Protein AF-C1DH08-F1 (afdb_monomer_lite)

InterPro domains:
  IPR017896 4Fe-4S ferredoxin-type, iron-sulphur binding domain [PS51379] (18-47)

Sequence (51 aa):
MAMIVGRTRGGSEWIPQFITALSPQARVGCGRCYKVCPKQCHSHEAAAAAA

pLDDT: mean 80.51, std 11.73, range [43.62, 94.56]

Foldseek 3Di:
DDQDWDADPVRDIDGDDDDPDDDPVPPPVPCPCCVPDPVNPDDDDDDPPDD

Secondary structure (DSSP, 8-state):
-----EE-TTS-EE-PPPP----GGG-----HHHHH-TT------------

Structure (mmCIF, N/CA/C/O backbone):
data_AF-C1DH08-F1
#
_entry.id   AF-C1DH08-F1
#
loop_
_atom_site.group_PDB
_atom_site.id
_atom_site.type_symbol
_atom_site.label_atom_id
_atom_site.label_alt_id
_atom_site.label_comp_id
_atom_site.label_asym_id
_atom_site.label_entity_id
_atom_site.label_seq_id
_atom_site.pdbx_PDB_ins_code
_atom_site.Cartn_x
_atom_site.Cartn_y
_atom_site.Cartn_z
_atom_site.occupancy
_atom_site.B_iso_or_equiv
_atom_site.auth_seq_id
_atom_site.auth_comp_id
_atom_site.auth_asym_id
_atom_site.auth_atom_id
_atom_site.pdbx_PDB_model_num
ATOM 1 N N . MET A 1 1 ? 9.329 12.193 12.275 1.00 55.81 1 MET A N 1
ATOM 2 C CA . MET A 1 1 ? 8.268 11.309 11.747 1.00 55.81 1 MET A CA 1
ATOM 3 C C . MET A 1 1 ? 7.102 11.380 12.722 1.00 55.81 1 MET A C 1
ATOM 5 O O . MET A 1 1 ? 7.295 11.006 13.870 1.00 55.81 1 MET A O 1
ATOM 9 N N . ALA A 1 2 ? 5.963 11.958 12.340 1.00 66.88 2 ALA A N 1
ATOM 10 C CA . ALA A 1 2 ? 4.806 12.032 13.235 1.00 66.88 2 ALA A CA 1
ATOM 11 C C . ALA A 1 2 ? 4.099 10.669 13.280 1.00 66.88 2 ALA A C 1
ATOM 13 O O . ALA A 1 2 ? 3.847 10.078 12.229 1.00 66.88 2 ALA A O 1
ATOM 14 N N . MET A 1 3 ? 3.787 10.177 14.480 1.00 79.06 3 MET A N 1
ATOM 15 C CA . MET A 1 3 ? 2.948 8.992 14.657 1.00 79.06 3 MET A CA 1
ATOM 16 C C . MET A 1 3 ? 1.509 9.372 14.310 1.00 79.06 3 MET A C 1
ATOM 18 O O . MET A 1 3 ? 0.827 10.042 15.079 1.00 79.06 3 MET A O 1
ATOM 22 N N . ILE A 1 4 ? 1.072 8.997 13.112 1.00 86.62 4 ILE A N 1
ATOM 23 C CA . ILE A 1 4 ? -0.313 9.166 12.678 1.00 86.62 4 ILE A CA 1
ATOM 24 C C . ILE A 1 4 ? -1.165 8.072 13.311 1.00 86.62 4 ILE A C 1
ATOM 26 O O . ILE A 1 4 ? -0.921 6.889 13.099 1.00 86.62 4 ILE A O 1
ATOM 30 N N . VAL A 1 5 ? -2.164 8.480 14.087 1.00 90.19 5 VAL A N 1
ATOM 31 C CA . VAL A 1 5 ? -3.132 7.587 14.725 1.00 90.19 5 VAL A CA 1
ATOM 32 C C . VAL A 1 5 ? -4.473 7.750 14.017 1.00 90.19 5 VAL A C 1
ATOM 34 O O . VAL A 1 5 ? -5.014 8.853 13.937 1.00 90.19 5 VAL A O 1
ATOM 37 N N . GLY A 1 6 ? -4.988 6.656 13.459 1.00 88.94 6 GLY A N 1
ATOM 38 C CA . GLY A 1 6 ? -6.308 6.587 12.839 1.00 88.94 6 GLY A CA 1
ATOM 39 C C . GLY A 1 6 ? -7.320 5.859 13.724 1.00 88.94 6 GLY A C 1
ATOM 40 O O . GLY A 1 6 ? -6.972 5.237 14.725 1.00 88.94 6 GLY A O 1
ATOM 41 N N . ARG A 1 7 ? -8.595 5.895 13.325 1.00 92.88 7 ARG A N 1
ATOM 42 C CA . ARG A 1 7 ? -9.655 5.061 13.909 1.00 92.88 7 ARG A CA 1
ATOM 43 C C . ARG A 1 7 ? -10.181 4.096 12.856 1.00 92.88 7 ARG A C 1
ATOM 45 O O . ARG A 1 7 ? -10.459 4.495 11.727 1.00 92.88 7 ARG A O 1
ATOM 52 N N . THR A 1 8 ? -10.317 2.828 13.224 1.00 90.38 8 THR A N 1
ATOM 53 C CA . THR A 1 8 ? -10.977 1.824 12.380 1.00 90.38 8 THR A CA 1
ATOM 54 C C . THR A 1 8 ? -12.475 2.114 12.263 1.00 90.38 8 THR A C 1
ATOM 56 O O . THR A 1 8 ? -13.038 2.895 13.031 1.00 90.38 8 THR A O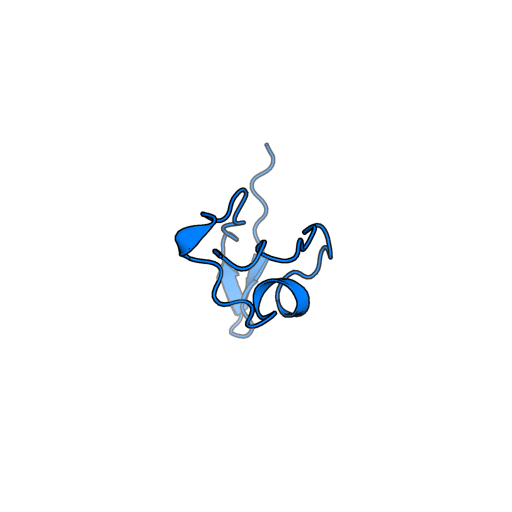 1
ATOM 59 N N . ARG A 1 9 ? -13.162 1.424 11.343 1.00 90.56 9 ARG A N 1
ATOM 60 C CA . ARG A 1 9 ? -14.629 1.498 11.218 1.00 90.56 9 ARG A CA 1
ATOM 61 C C . ARG A 1 9 ? -15.362 1.161 12.526 1.00 90.56 9 ARG A C 1
ATOM 63 O O . ARG A 1 9 ? -16.424 1.715 12.772 1.00 90.56 9 ARG A O 1
ATOM 70 N N . GLY A 1 10 ? -14.796 0.277 13.354 1.00 93.56 10 GLY A N 1
ATOM 71 C CA . GLY A 1 10 ? -15.333 -0.101 14.668 1.00 93.56 10 GLY A CA 1
ATOM 72 C C . GLY A 1 10 ? -14.979 0.872 15.797 1.00 93.56 10 GLY A C 1
ATOM 73 O O . GLY A 1 10 ? -15.301 0.615 16.949 1.00 93.56 10 GLY A O 1
ATOM 74 N N . GLY A 1 11 ? -14.299 1.980 15.492 1.00 92.62 11 GLY A N 1
ATOM 75 C CA . GLY A 1 11 ? -13.957 3.023 16.454 1.00 92.62 11 GLY A CA 1
ATOM 76 C C . GLY A 1 11 ? -12.657 2.799 17.228 1.00 92.62 11 GLY A C 1
ATOM 77 O O . GLY A 1 11 ? -12.195 3.762 17.840 1.00 92.62 11 GLY A O 1
ATOM 78 N N . SER A 1 12 ? -12.058 1.603 17.164 1.00 93.62 12 SER A N 1
ATOM 79 C CA . SER A 1 12 ? -10.768 1.278 17.790 1.00 93.62 12 SER A CA 1
ATOM 80 C C . SER A 1 12 ? -9.610 2.043 17.156 1.00 93.62 12 SER A C 1
ATOM 82 O O . SER A 1 12 ? -9.619 2.295 15.946 1.00 93.62 12 SER A O 1
ATOM 84 N N . GLU A 1 13 ? -8.609 2.366 17.970 1.00 94.56 13 GLU A N 1
ATOM 85 C CA . GLU A 1 13 ? -7.369 3.001 17.534 1.00 94.56 13 GLU A CA 1
ATOM 86 C C . GLU A 1 13 ? -6.569 2.090 16.592 1.00 94.56 13 GLU A C 1
ATOM 88 O O . GLU A 1 13 ? -6.483 0.879 16.799 1.00 94.56 13 GLU A O 1
ATOM 93 N N . TRP A 1 14 ? -6.000 2.670 15.536 1.00 90.12 14 TRP A N 1
ATOM 94 C CA . TRP A 1 14 ? -5.193 1.955 14.555 1.00 90.12 14 TRP A CA 1
ATOM 95 C C . TRP A 1 14 ? -4.021 2.805 14.080 1.00 90.12 14 TRP A C 1
ATOM 97 O O . TRP A 1 14 ? -4.203 3.916 13.579 1.00 90.12 14 TRP A O 1
ATOM 107 N N . ILE A 1 15 ? -2.818 2.244 14.191 1.00 90.56 15 ILE A N 1
ATOM 108 C CA . ILE A 1 15 ? -1.600 2.829 13.637 1.00 90.56 15 ILE A CA 1
ATOM 109 C C . IL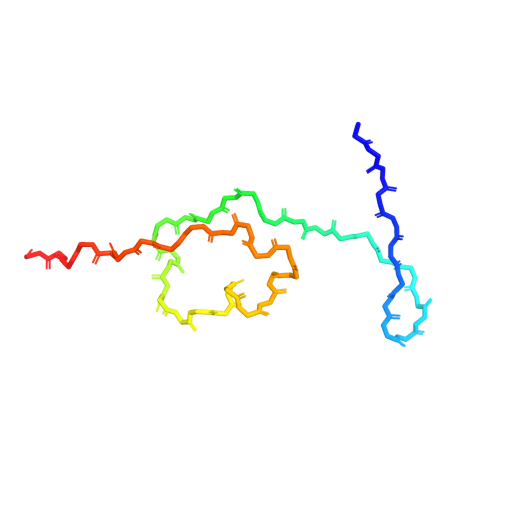E A 1 15 ? -1.383 2.219 12.243 1.00 90.56 15 ILE A C 1
ATOM 111 O O . ILE A 1 15 ? -1.110 1.018 12.138 1.00 90.56 15 ILE A O 1
ATOM 115 N N . PRO A 1 16 ? -1.521 3.004 11.162 1.00 86.44 16 PRO A N 1
ATOM 116 C CA . PRO A 1 16 ? -1.346 2.514 9.807 1.00 86.44 16 PRO A CA 1
ATOM 117 C C . PRO A 1 16 ? 0.103 2.112 9.527 1.00 86.44 16 PRO A C 1
ATOM 119 O O . PRO A 1 16 ? 1.039 2.876 9.761 1.00 86.44 16 PRO A O 1
ATOM 122 N N . GLN A 1 17 ? 0.272 0.930 8.941 1.00 85.00 17 GLN A N 1
ATOM 123 C CA . GLN A 1 17 ? 1.530 0.503 8.337 1.00 85.00 17 GLN A CA 1
ATOM 124 C C . GLN A 1 17 ? 1.448 0.743 6.830 1.00 85.00 17 GLN A C 1
ATOM 126 O O . GLN A 1 17 ? 0.587 0.180 6.152 1.00 85.00 17 GLN A O 1
ATOM 131 N N . PHE A 1 18 ? 2.328 1.593 6.303 1.00 82.44 18 PHE A N 1
ATOM 132 C CA . PHE A 1 18 ? 2.401 1.867 4.870 1.00 82.44 18 PHE A CA 1
ATOM 133 C C . PHE A 1 18 ? 3.524 1.059 4.248 1.00 82.44 18 PHE A C 1
ATOM 135 O O . PHE A 1 18 ? 4.655 1.071 4.731 1.00 82.44 18 PHE A O 1
ATOM 142 N N . ILE A 1 19 ? 3.213 0.391 3.143 1.00 81.50 19 ILE A N 1
ATOM 143 C CA . ILE A 1 19 ? 4.231 -0.275 2.347 1.00 81.50 19 ILE A CA 1
ATOM 144 C C . ILE A 1 19 ? 5.029 0.773 1.566 1.00 81.50 19 ILE A C 1
ATOM 146 O O . ILE A 1 19 ? 4.464 1.592 0.842 1.00 81.50 19 ILE A O 1
ATOM 150 N N . THR A 1 20 ? 6.346 0.766 1.740 1.00 83.19 20 THR A N 1
ATOM 151 C CA . THR A 1 20 ? 7.266 1.704 1.077 1.00 83.19 20 THR A CA 1
ATOM 152 C C . THR A 1 20 ? 7.879 1.117 -0.190 1.00 83.19 20 THR A C 1
ATOM 154 O O . THR A 1 20 ? 8.246 1.862 -1.092 1.00 83.19 20 THR A O 1
ATOM 157 N N . ALA A 1 21 ? 7.953 -0.212 -0.285 1.00 81.88 21 ALA A N 1
ATOM 158 C CA . ALA A 1 21 ? 8.453 -0.938 -1.442 1.00 81.88 21 ALA A CA 1
ATOM 159 C C . ALA A 1 21 ? 7.742 -2.290 -1.576 1.0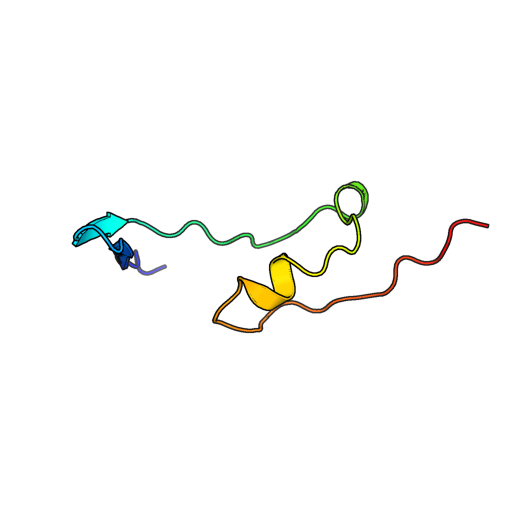0 81.88 21 ALA A C 1
ATOM 161 O O . ALA A 1 21 ? 7.384 -2.916 -0.578 1.00 81.88 21 ALA A O 1
ATOM 162 N N . LEU A 1 22 ? 7.558 -2.748 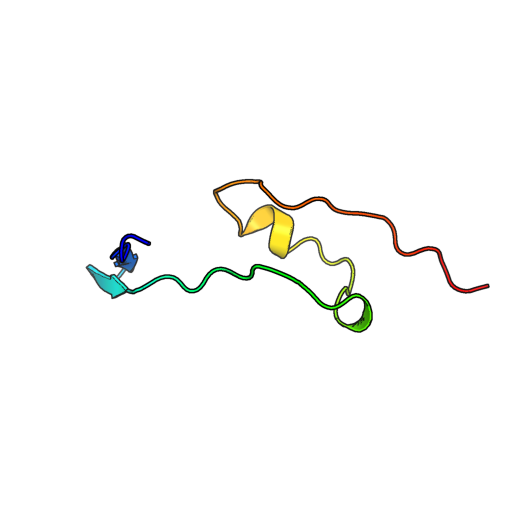-2.815 1.00 80.00 22 LEU A N 1
ATOM 163 C CA . LEU A 1 22 ? 7.006 -4.063 -3.136 1.00 80.00 22 LEU A CA 1
ATOM 164 C C . LEU A 1 22 ? 8.020 -4.827 -3.992 1.00 80.00 22 LEU A C 1
ATOM 166 O O . LEU A 1 22 ? 8.559 -4.267 -4.946 1.00 80.00 22 LEU A O 1
ATOM 170 N N . SER A 1 23 ? 8.283 -6.094 -3.666 1.00 81.12 23 SER A N 1
ATOM 171 C CA . SER A 1 23 ? 9.240 -6.899 -4.429 1.00 81.12 23 SER A CA 1
ATOM 172 C C . SER A 1 23 ? 8.708 -7.206 -5.836 1.00 81.12 23 SER A C 1
ATOM 174 O O . SER A 1 23 ? 7.523 -7.522 -5.990 1.00 81.12 23 SER A O 1
ATOM 176 N N . PRO A 1 24 ? 9.560 -7.164 -6.878 1.00 78.31 24 PRO A N 1
ATOM 177 C CA . PRO A 1 24 ? 9.146 -7.459 -8.245 1.00 78.31 24 PRO A CA 1
ATOM 178 C C . PRO A 1 24 ? 8.470 -8.819 -8.426 1.00 78.31 24 PRO A C 1
ATOM 180 O O . PRO A 1 24 ? 7.526 -8.924 -9.200 1.00 78.31 24 PRO A O 1
ATOM 183 N N . GLN A 1 25 ? 8.920 -9.831 -7.687 1.00 78.44 25 GLN A N 1
ATOM 184 C CA . GLN A 1 25 ? 8.458 -11.216 -7.775 1.00 78.44 25 GLN A CA 1
ATOM 185 C C . GLN A 1 25 ? 7.068 -11.416 -7.155 1.00 78.44 25 GLN A C 1
ATOM 187 O O . GLN A 1 25 ? 6.342 -12.318 -7.552 1.00 78.44 25 GLN A O 1
ATOM 192 N N . ALA A 1 26 ? 6.670 -10.560 -6.208 1.00 76.19 26 ALA A N 1
ATOM 193 C CA . ALA A 1 26 ? 5.337 -10.590 -5.605 1.00 76.19 26 ALA A CA 1
ATOM 194 C C . ALA A 1 26 ? 4.292 -9.808 -6.424 1.00 76.19 26 ALA A C 1
ATOM 196 O O . ALA A 1 26 ? 3.107 -9.784 -6.075 1.00 76.19 26 ALA A O 1
ATOM 197 N N . ARG A 1 27 ? 4.700 -9.144 -7.516 1.00 80.00 27 ARG A N 1
ATOM 198 C CA . ARG A 1 27 ? 3.787 -8.406 -8.394 1.00 80.00 27 ARG A CA 1
ATOM 199 C C . ARG A 1 27 ? 3.017 -9.369 -9.288 1.00 80.00 27 ARG A C 1
ATOM 201 O O . ARG A 1 27 ? 3.400 -9.641 -10.414 1.00 80.00 27 ARG A O 1
ATOM 208 N N . VAL A 1 28 ? 1.858 -9.801 -8.809 1.00 80.75 28 VAL A N 1
ATOM 209 C CA . VAL A 1 28 ? 0.894 -10.605 -9.583 1.00 80.75 28 VAL A CA 1
ATOM 210 C C . VAL A 1 28 ? 0.065 -9.786 -10.589 1.00 80.75 28 VAL A C 1
ATOM 212 O O . VAL A 1 28 ? -0.846 -10.314 -11.213 1.00 80.75 28 VAL A O 1
ATOM 215 N N . GLY A 1 29 ? 0.304 -8.473 -10.706 1.00 80.94 29 GLY A N 1
ATOM 216 C CA . GLY A 1 29 ? -0.408 -7.604 -11.655 1.00 80.94 29 GLY A CA 1
ATOM 217 C C . GLY A 1 29 ? -1.890 -7.337 -11.340 1.00 80.94 29 GLY A C 1
ATOM 218 O O . GLY A 1 29 ? -2.589 -6.753 -12.156 1.00 80.94 29 GLY A O 1
ATOM 219 N N . CYS A 1 30 ? -2.393 -7.706 -10.157 1.00 88.19 30 CYS A N 1
ATOM 220 C CA . CYS A 1 30 ? -3.829 -7.658 -9.833 1.00 88.19 30 CYS A CA 1
ATOM 221 C C . CYS A 1 30 ? -4.419 -6.255 -9.570 1.00 88.19 30 CYS A C 1
ATOM 223 O O . CYS A 1 30 ? -5.614 -6.132 -9.308 1.00 88.19 30 CYS A O 1
ATOM 225 N N . GLY A 1 31 ? -3.601 -5.197 -9.539 1.00 84.81 31 GLY A N 1
ATOM 226 C CA . GLY A 1 31 ? -4.063 -3.817 -9.323 1.00 84.81 31 GLY A CA 1
ATOM 227 C C . GLY A 1 31 ? -4.632 -3.503 -7.925 1.00 84.81 31 GLY A C 1
ATOM 228 O O . GLY A 1 31 ? -5.114 -2.396 -7.693 1.00 84.81 31 GLY A O 1
ATOM 229 N N . ARG A 1 32 ? -4.570 -4.428 -6.952 1.00 87.50 32 ARG A N 1
ATOM 230 C CA . ARG A 1 32 ? -5.118 -4.219 -5.592 1.00 87.50 32 ARG A CA 1
ATOM 231 C C . ARG A 1 32 ? -4.477 -3.019 -4.883 1.00 87.50 32 ARG A C 1
ATOM 233 O O . ARG A 1 32 ? -5.172 -2.264 -4.209 1.00 87.50 32 ARG A O 1
ATOM 240 N N . CYS A 1 33 ? -3.170 -2.839 -5.072 1.00 85.69 33 CYS A N 1
ATOM 241 C CA . CYS A 1 33 ? -2.396 -1.723 -4.530 1.00 85.69 33 CYS A CA 1
ATOM 242 C C . CYS A 1 33 ? -2.849 -0.357 -5.080 1.00 85.69 33 CYS A C 1
ATOM 244 O O . CYS A 1 33 ? -2.934 0.591 -4.303 1.00 85.69 33 CYS A O 1
ATOM 246 N N . TYR A 1 34 ? -3.233 -0.271 -6.360 1.00 84.44 34 TYR A N 1
ATOM 247 C CA . TYR A 1 34 ? -3.791 0.953 -6.956 1.00 84.44 34 TYR A CA 1
ATOM 248 C C . TYR A 1 34 ? -5.104 1.363 -6.277 1.00 84.44 34 TYR A C 1
ATOM 250 O O . TYR A 1 34 ? -5.286 2.513 -5.893 1.00 84.44 34 TYR A O 1
ATOM 258 N N . LYS A 1 35 ? -6.012 0.399 -6.073 1.00 84.81 35 LYS A N 1
ATOM 259 C CA . LYS A 1 35 ? -7.339 0.667 -5.501 1.00 84.81 35 LYS A CA 1
ATOM 260 C C . LYS A 1 35 ? -7.306 0.973 -4.002 1.00 84.81 35 LYS A C 1
ATOM 262 O O . LYS A 1 35 ? -8.136 1.737 -3.521 1.00 84.81 35 LYS A O 1
ATOM 267 N N . VAL A 1 36 ? -6.411 0.328 -3.252 1.00 87.88 36 VAL A N 1
ATOM 268 C CA . VAL A 1 36 ? -6.401 0.421 -1.783 1.00 87.88 36 VAL A CA 1
ATOM 269 C C . VAL A 1 36 ? -5.660 1.651 -1.264 1.00 87.88 36 VAL A C 1
ATOM 271 O O . VAL A 1 36 ? -5.954 2.094 -0.159 1.00 87.88 36 VAL A O 1
ATOM 274 N N . CYS A 1 37 ? -4.701 2.199 -2.021 1.00 86.81 37 CYS A N 1
ATOM 275 C CA . CYS A 1 37 ? -3.896 3.324 -1.557 1.00 86.81 37 CYS A CA 1
ATOM 276 C C . CYS A 1 37 ? -4.663 4.649 -1.725 1.00 86.81 37 CYS A C 1
ATOM 278 O O . CYS A 1 37 ? -4.797 5.136 -2.849 1.00 86.81 37 CYS A O 1
ATOM 280 N N . PRO A 1 38 ? -5.110 5.303 -0.635 1.00 82.62 38 PRO A N 1
ATOM 281 C CA . PRO A 1 38 ? -5.877 6.548 -0.730 1.00 82.62 38 PRO A CA 1
ATOM 282 C C . PRO A 1 38 ? -5.026 7.732 -1.207 1.00 82.62 38 PRO A C 1
ATOM 284 O O . PRO A 1 38 ? -5.560 8.766 -1.591 1.00 82.62 38 PRO A O 1
ATOM 287 N N . LYS A 1 39 ? -3.695 7.598 -1.156 1.00 84.62 39 LYS A N 1
ATOM 288 C CA . LYS A 1 39 ? -2.737 8.635 -1.554 1.00 84.62 39 LYS A CA 1
ATOM 289 C C . LYS A 1 39 ? -2.379 8.585 -3.038 1.00 84.62 39 LYS A C 1
ATOM 291 O O . LYS A 1 39 ? -1.696 9.495 -3.487 1.00 84.62 39 LYS A O 1
ATOM 296 N N . GLN A 1 40 ? -2.780 7.530 -3.758 1.00 83.19 40 GLN A N 1
ATOM 297 C CA . GLN A 1 40 ? -2.495 7.340 -5.189 1.00 83.19 40 GLN A CA 1
ATOM 298 C C . GLN A 1 40 ? -1.014 7.575 -5.561 1.00 83.19 40 GLN A C 1
ATOM 300 O O . GLN A 1 40 ? -0.702 8.127 -6.609 1.00 83.19 40 GLN A O 1
ATOM 305 N N . CYS A 1 41 ? -0.086 7.174 -4.688 1.00 84.19 41 CYS A N 1
ATOM 306 C CA . CYS A 1 41 ? 1.336 7.515 -4.800 1.00 84.19 41 CYS A CA 1
ATOM 307 C C . CYS A 1 41 ? 2.211 6.421 -5.432 1.00 84.19 41 CYS A C 1
ATOM 309 O O . CYS A 1 41 ? 3.432 6.557 -5.462 1.00 84.19 41 CYS A O 1
ATOM 311 N N . HIS A 1 42 ? 1.619 5.317 -5.888 1.00 82.06 42 HIS A N 1
ATOM 312 C CA . HIS A 1 42 ? 2.366 4.205 -6.468 1.00 82.06 42 HIS A CA 1
ATOM 313 C C . HIS A 1 42 ? 2.477 4.348 -7.986 1.00 82.06 42 HIS A C 1
ATOM 315 O O . HIS A 1 42 ? 1.485 4.606 -8.665 1.00 82.06 42 HIS A O 1
ATOM 321 N N . SER A 1 43 ? 3.674 4.100 -8.510 1.00 80.94 43 SER A N 1
ATOM 322 C CA . SER A 1 4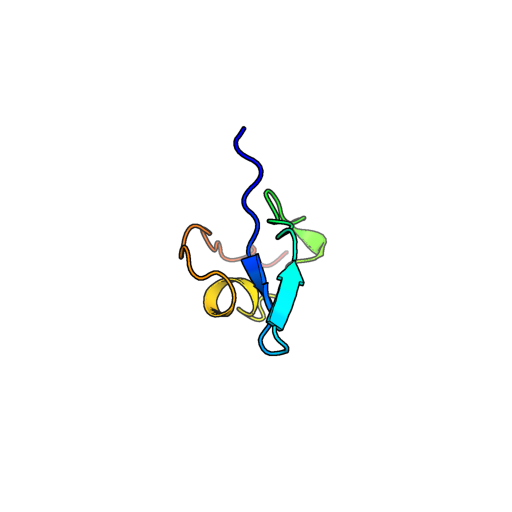3 ? 3.913 3.933 -9.942 1.00 80.94 43 SER A CA 1
ATOM 323 C C . SER A 1 43 ? 3.776 2.455 -10.301 1.00 80.94 43 SER A C 1
ATOM 325 O O . SER A 1 43 ? 4.351 1.592 -9.635 1.00 80.94 43 SER A O 1
ATOM 327 N N . HIS A 1 44 ? 3.009 2.156 -11.347 1.00 79.25 44 HIS A N 1
ATOM 328 C CA . HIS A 1 44 ? 2.860 0.804 -11.874 1.00 79.25 44 HIS A CA 1
ATOM 329 C C . HIS A 1 44 ? 3.602 0.707 -13.200 1.00 79.25 44 HIS A C 1
ATOM 331 O O . HIS A 1 44 ? 3.366 1.497 -14.108 1.00 79.25 44 HIS A O 1
ATOM 337 N N . GLU A 1 45 ? 4.482 -0.276 -13.304 1.00 74.88 45 GLU A N 1
ATOM 338 C CA . GLU A 1 45 ? 5.221 -0.590 -14.521 1.00 74.88 45 GLU A CA 1
ATOM 339 C C . GLU A 1 45 ? 4.825 -1.987 -15.002 1.00 74.88 45 GLU A C 1
ATOM 341 O O . GLU A 1 45 ? 4.524 -2.874 -14.193 1.00 74.88 45 GLU A O 1
ATOM 346 N N . ALA A 1 46 ? 4.786 -2.173 -16.321 1.00 67.44 46 ALA A N 1
ATOM 347 C CA . ALA A 1 46 ? 4.569 -3.487 -16.901 1.00 67.44 46 ALA A CA 1
ATOM 348 C C . ALA A 1 46 ? 5.800 -4.355 -16.619 1.00 67.44 46 ALA A C 1
ATOM 350 O O . ALA A 1 46 ? 6.928 -3.946 -16.895 1.00 67.44 46 ALA A O 1
ATOM 351 N N . ALA A 1 47 ? 5.591 -5.554 -16.073 1.00 65.94 47 ALA A N 1
ATOM 352 C CA . ALA A 1 47 ? 6.656 -6.543 -16.035 1.00 65.94 47 ALA A CA 1
ATOM 353 C C . ALA A 1 47 ? 7.008 -6.886 -17.488 1.00 65.94 47 ALA A C 1
ATOM 355 O O . ALA A 1 47 ? 6.139 -7.346 -18.230 1.00 65.94 47 ALA A O 1
ATOM 356 N N . ALA A 1 48 ? 8.251 -6.622 -17.899 1.00 57.66 48 ALA A N 1
ATOM 357 C CA . ALA A 1 48 ? 8.763 -7.112 -19.170 1.00 57.66 48 ALA A CA 1
ATOM 358 C C . ALA A 1 48 ? 8.557 -8.630 -19.181 1.00 57.66 48 ALA A C 1
ATOM 360 O O . ALA A 1 48 ? 9.097 -9.330 -18.322 1.00 57.66 48 ALA A O 1
ATOM 361 N N . ALA A 1 49 ? 7.693 -9.110 -20.077 1.00 49.06 49 ALA A N 1
ATOM 362 C CA . ALA A 1 49 ? 7.449 -10.531 -20.243 1.00 49.06 49 ALA A CA 1
ATOM 363 C C . ALA A 1 49 ? 8.804 -11.204 -20.483 1.00 49.06 49 ALA A C 1
ATOM 365 O O . ALA A 1 49 ? 9.523 -10.822 -21.407 1.00 49.06 49 ALA A O 1
ATOM 366 N N . ALA A 1 50 ? 9.177 -12.130 -19.598 1.00 47.72 50 ALA A N 1
ATOM 367 C CA . ALA A 1 50 ? 10.364 -12.944 -19.789 1.00 47.72 50 ALA A CA 1
ATOM 368 C C . ALA A 1 50 ? 10.188 -13.714 -21.104 1.00 47.72 50 ALA A C 1
ATOM 370 O O . ALA A 1 50 ? 9.207 -14.446 -21.256 1.00 47.72 50 ALA A O 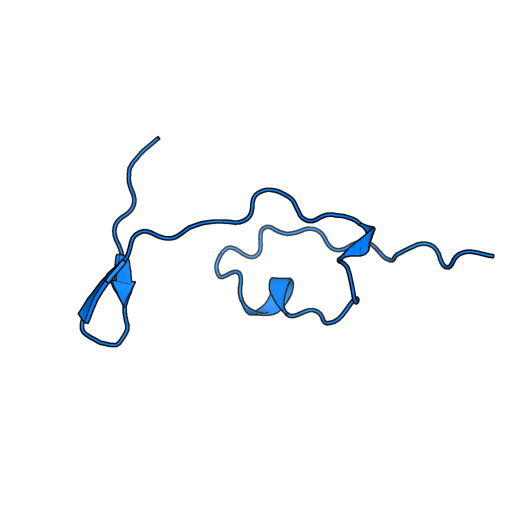1
ATOM 371 N N . ALA A 1 51 ? 11.091 -13.439 -22.045 1.00 43.62 51 ALA A N 1
ATOM 372 C CA . ALA A 1 51 ? 11.258 -14.179 -23.288 1.00 43.62 51 ALA A CA 1
ATOM 373 C C . ALA A 1 51 ? 11.749 -15.604 -23.010 1.00 43.62 51 ALA A C 1
ATOM 375 O O . ALA A 1 51 ? 12.528 -15.773 -22.041 1.00 43.62 51 ALA A O 1
#

Organism: Azotobacter vinelandii (strain DJ / ATCC BAA-1303) (NCBI:txid322710)

Radius of gyration: 14.96 Å; chains: 1; bounding box: 27×26×41 Å